Protein AF-A0A522UMT7-F1 (afdb_monomer)

Radius of gyration: 21.23 Å; Cα contacts (8 Å, |Δi|>4): 196; chains: 1; bounding box: 74×23×46 Å

Mean predicted aligned error: 10.62 Å

Solvent-accessible surface area (backbone atoms only — not comparable to full-atom values): 7581 Å² total; per-residue (Å²): 144,82,70,81,74,65,66,72,68,72,71,76,76,82,74,78,71,81,77,70,82,75,75,78,49,74,66,56,51,52,48,48,53,43,66,64,30,47,88,73,39,30,46,74,78,42,79,40,76,51,62,76,40,78,46,84,73,60,85,88,50,95,77,68,67,61,39,33,37,34,33,28,53,33,39,29,35,28,23,73,43,73,40,78,64,77,54,68,39,52,56,71,41,72,52,75,41,55,72,21,39,38,28,38,28,54,72,37,81,94,72,74,36,65,39,82,73,44,79,43,62,54,79,69,109

Sequence (125 aa):
MKYARLIMLSCLTLFFIAGCRAVPSDEEIKEIISQYLTPKHYTVAVLELGEVREGNINTQVYMGKPSYTVSIKKITLVADKDTVTPIPLTKGQTVTYTNAKIRVREKDRAQNKWEIAVVSGLPIL

Nearest PDB structures (foldseek):
  5e3e-assembly2_D  TM=2.773E-01  e=1.384E+00  Yersinia kristensenii ATCC 33638
  8esd-assembly1_T  TM=2.563E-01  e=1.170E+00  Homo sapiens
  5w1l-assembly2_B  TM=3.768E-01  e=7.888E+00  Echinococcus granulosus
  7svm-assembly1_A  TM=2.639E-01  e=4.254E+00  Homo sapiens
  7wjq-assembly1_B  TM=1.307E-01  e=8.826E+00  Homo sapiens

pLDDT: mean 80.14, std 18.89, range [41.44, 97.06]

Secondary structure (DSSP, 8-state):
--STTTSSSSSSSS-------PPPPHHHHHHHHHHHHGGGTEEEEEEEEEEEEE----TT-TTPPPEEEEEEEEEEEEESS-B-SSS-B-TT-EEEEEEEEEEEEEEETTTTEEEEEEEES-TT-

Foldseek 3Di:
DPPPPPVVVVPPPPPPPPPPPDDDDPVLVVVQVQVVCVVVQKHWPDWDKDDKAWDPPPPVCPPFFTKIKIWTQKTKIARCAFDDPDDTDHHRDIDMWGGKIWMWGQPDPVVRDIHTPDIGRPRRD

Structure (mmCIF, N/CA/C/O backbone):
data_AF-A0A522UMT7-F1
#
_entry.id   AF-A0A522UMT7-F1
#
loop_
_atom_site.group_PDB
_atom_site.id
_atom_site.type_symbol
_atom_site.label_atom_id
_atom_site.label_alt_id
_atom_site.label_comp_id
_atom_site.label_asym_id
_atom_site.label_entity_id
_atom_site.label_seq_id
_atom_site.pdbx_PDB_ins_code
_atom_site.Cartn_x
_atom_site.Cartn_y
_atom_site.Cartn_z
_atom_site.occupancy
_atom_site.B_iso_or_equiv
_atom_site.auth_seq_id
_atom_site.auth_comp_id
_atom_site.auth_asym_id
_atom_site.auth_atom_id
_atom_site.pdbx_PDB_model_num
ATOM 1 N N . MET A 1 1 ? 59.860 -6.071 -22.466 1.00 47.03 1 MET A N 1
ATOM 2 C CA . MET A 1 1 ? 58.624 -5.385 -22.913 1.00 47.03 1 MET A CA 1
ATOM 3 C C . MET A 1 1 ? 57.418 -6.318 -22.750 1.00 47.03 1 MET A C 1
ATOM 5 O O . MET A 1 1 ? 57.037 -6.982 -23.701 1.00 47.03 1 MET A O 1
ATOM 9 N N . LYS A 1 2 ? 56.867 -6.465 -21.534 1.00 43.69 2 LYS A N 1
ATOM 10 C CA . LYS A 1 2 ? 55.803 -7.457 -21.236 1.00 43.69 2 LYS A CA 1
ATOM 11 C C . LYS A 1 2 ? 54.562 -6.881 -20.531 1.00 43.69 2 LYS A C 1
ATOM 13 O O . LYS A 1 2 ? 53.637 -7.628 -20.249 1.00 43.69 2 LYS A O 1
ATOM 18 N N . TYR A 1 3 ? 54.502 -5.567 -20.305 1.00 48.34 3 TYR A N 1
ATOM 19 C CA . TYR A 1 3 ? 53.422 -4.936 -19.528 1.00 48.34 3 TYR A CA 1
ATOM 20 C C . TYR A 1 3 ? 52.362 -4.221 -20.381 1.00 48.34 3 TYR A C 1
ATOM 22 O O . TYR A 1 3 ? 51.283 -3.918 -19.891 1.00 48.34 3 TYR A O 1
ATOM 30 N N . ALA A 1 4 ? 52.618 -4.005 -21.676 1.00 46.47 4 ALA A N 1
ATOM 31 C CA . ALA A 1 4 ? 51.717 -3.233 -22.540 1.00 46.47 4 ALA A CA 1
ATOM 32 C C . ALA A 1 4 ? 50.473 -4.007 -23.021 1.00 46.47 4 ALA A C 1
ATOM 34 O O . ALA A 1 4 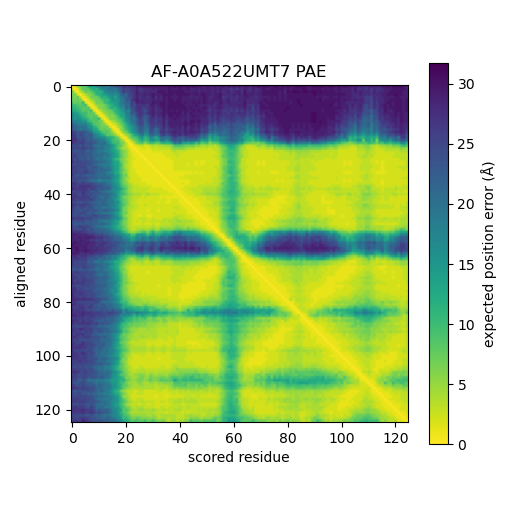? 49.533 -3.398 -23.517 1.00 46.47 4 ALA A O 1
ATOM 35 N N . ARG A 1 5 ? 50.439 -5.341 -22.885 1.00 44.25 5 ARG A N 1
ATOM 36 C CA . ARG A 1 5 ? 49.319 -6.171 -23.376 1.00 44.25 5 ARG A CA 1
ATOM 37 C C . ARG A 1 5 ? 48.272 -6.520 -22.314 1.00 44.25 5 ARG A C 1
ATOM 39 O O . ARG A 1 5 ? 47.205 -6.997 -22.671 1.00 44.25 5 ARG A O 1
ATOM 46 N N . LEU A 1 6 ? 48.555 -6.271 -21.035 1.00 45.56 6 LEU A N 1
ATOM 47 C CA . LEU A 1 6 ? 47.658 -6.626 -19.924 1.0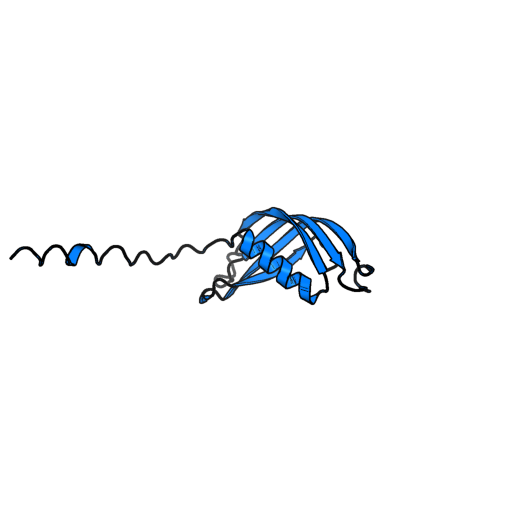0 45.56 6 LEU A CA 1
ATOM 48 C C . LEU A 1 6 ? 46.677 -5.507 -19.545 1.00 45.56 6 LEU A C 1
ATOM 50 O O . LEU A 1 6 ? 45.627 -5.788 -18.984 1.00 45.56 6 LEU A O 1
ATOM 54 N N . ILE A 1 7 ? 46.978 -4.257 -19.902 1.00 48.88 7 ILE A N 1
ATOM 55 C CA . ILE A 1 7 ? 46.134 -3.095 -19.568 1.00 48.88 7 ILE A CA 1
ATOM 56 C C . ILE A 1 7 ? 44.982 -2.923 -20.576 1.00 48.88 7 ILE A C 1
ATOM 58 O O . ILE A 1 7 ? 43.952 -2.338 -20.260 1.00 48.88 7 ILE A O 1
ATOM 62 N N . MET A 1 8 ? 45.106 -3.482 -21.783 1.00 43.91 8 MET A N 1
ATOM 63 C CA . MET A 1 8 ? 44.074 -3.351 -22.819 1.00 43.91 8 MET A CA 1
ATOM 64 C C . MET A 1 8 ? 42.876 -4.291 -22.605 1.00 43.91 8 MET A C 1
ATOM 66 O O . MET A 1 8 ? 41.822 -4.069 -23.193 1.00 43.91 8 MET A O 1
ATOM 70 N N . LEU A 1 9 ? 43.011 -5.317 -21.751 1.00 43.97 9 LEU A N 1
ATOM 71 C CA . LEU A 1 9 ? 41.949 -6.298 -21.492 1.00 43.97 9 LEU A CA 1
ATOM 72 C C . LEU A 1 9 ? 41.053 -5.947 -20.292 1.00 43.97 9 LEU A C 1
ATOM 74 O O . LEU A 1 9 ? 39.960 -6.491 -20.179 1.00 43.97 9 LEU A O 1
ATOM 78 N N . SER A 1 10 ? 41.477 -5.038 -19.410 1.00 47.75 10 SER A N 1
ATOM 79 C CA . SER A 1 10 ? 40.693 -4.620 -18.235 1.00 47.75 10 SER A CA 1
ATOM 80 C C . SER A 1 10 ? 39.706 -3.482 -18.521 1.00 47.75 10 SER A C 1
ATOM 82 O O . SER A 1 10 ? 38.927 -3.116 -17.646 1.00 47.75 10 SER A O 1
ATOM 84 N N . CYS A 1 11 ? 39.703 -2.928 -19.738 1.00 43.47 11 CYS A N 1
ATOM 85 C CA . CYS A 1 11 ? 38.866 -1.780 -20.101 1.00 43.47 11 CYS A CA 1
ATOM 86 C C . CYS A 1 11 ? 37.524 -2.167 -20.761 1.00 43.47 11 CYS A C 1
ATOM 88 O O . CYS A 1 11 ? 36.683 -1.305 -20.995 1.00 43.47 11 CYS A O 1
ATOM 90 N N . LEU A 1 12 ? 37.292 -3.454 -21.063 1.00 48.31 12 LEU A N 1
ATOM 91 C CA . LEU A 1 12 ? 36.128 -3.886 -21.855 1.00 48.31 12 LEU A CA 1
ATOM 92 C C . LEU A 1 12 ? 34.948 -4.443 -21.036 1.00 48.31 12 LEU A C 1
ATOM 94 O O . LEU A 1 12 ? 33.929 -4.805 -21.616 1.00 48.31 12 LEU A O 1
ATOM 98 N N . THR A 1 13 ? 35.044 -4.527 -19.706 1.00 48.97 13 THR A N 1
ATOM 99 C CA . THR A 1 13 ? 34.009 -5.179 -18.873 1.00 48.97 13 THR A CA 1
ATOM 100 C C . THR A 1 13 ? 33.226 -4.234 -17.960 1.00 48.97 13 THR A C 1
ATOM 102 O O . THR A 1 13 ? 32.361 -4.691 -17.222 1.00 48.97 13 THR A O 1
ATOM 105 N N . LEU A 1 14 ? 33.468 -2.920 -18.023 1.00 48.03 14 LEU A N 1
ATOM 106 C CA . LEU A 1 14 ? 32.790 -1.920 -17.177 1.00 48.03 14 LEU A CA 1
ATOM 107 C C . LEU A 1 14 ? 31.643 -1.164 -17.873 1.00 48.03 14 LEU A C 1
ATOM 109 O O . LEU A 1 14 ? 31.025 -0.301 -17.261 1.00 48.03 14 LEU A O 1
ATOM 113 N N . PHE A 1 15 ? 31.317 -1.510 -19.122 1.00 44.22 15 PHE A N 1
ATOM 114 C CA . PHE A 1 15 ? 30.264 -0.854 -19.911 1.00 44.22 15 PHE A CA 1
ATOM 115 C C . PHE A 1 15 ? 29.034 -1.736 -20.187 1.00 44.22 15 PHE A C 1
ATOM 117 O O . PHE A 1 15 ? 28.280 -1.475 -21.121 1.00 44.22 15 PHE A O 1
ATOM 124 N N . PHE A 1 16 ? 28.756 -2.737 -19.344 1.00 42.88 16 PHE A N 1
ATOM 125 C CA . PHE A 1 16 ? 27.392 -3.269 -19.242 1.00 42.88 16 PHE A CA 1
ATOM 126 C C . PHE A 1 16 ? 26.554 -2.297 -18.411 1.00 42.88 16 PHE A C 1
ATOM 128 O O . PHE A 1 16 ? 26.234 -2.527 -17.248 1.00 42.88 16 PHE A O 1
ATOM 135 N N . ILE A 1 17 ? 26.242 -1.157 -19.029 1.00 48.28 17 ILE A N 1
ATOM 136 C CA . ILE A 1 17 ? 25.236 -0.226 -18.539 1.00 48.28 17 ILE A CA 1
ATOM 137 C C . ILE A 1 17 ? 23.940 -1.025 -18.488 1.00 48.28 17 ILE A C 1
ATOM 139 O O . ILE A 1 17 ? 23.382 -1.413 -19.516 1.00 48.28 17 ILE A O 1
ATOM 143 N N . ALA A 1 18 ? 23.527 -1.312 -17.260 1.00 43.53 18 ALA A N 1
ATOM 144 C CA . ALA A 1 18 ? 22.258 -1.890 -16.885 1.00 43.53 18 ALA A CA 1
ATOM 145 C C . ALA A 1 18 ? 21.115 -1.093 -17.535 1.00 43.53 18 ALA A C 1
ATOM 147 O O . ALA A 1 18 ? 20.625 -0.103 -17.004 1.00 43.53 18 ALA A O 1
ATOM 148 N N . GLY A 1 19 ? 20.718 -1.515 -18.733 1.00 44.97 19 GLY A N 1
ATOM 149 C CA . GLY A 1 19 ? 19.529 -1.045 -19.435 1.00 44.97 19 GLY A CA 1
ATOM 150 C C . GLY A 1 19 ? 18.292 -1.886 -19.124 1.00 44.97 19 GLY A C 1
ATOM 151 O O . GLY A 1 19 ? 17.256 -1.691 -19.758 1.00 44.97 19 GLY A O 1
ATOM 152 N N . CYS A 1 20 ? 18.377 -2.825 -18.176 1.00 54.59 20 CYS A N 1
ATOM 153 C CA .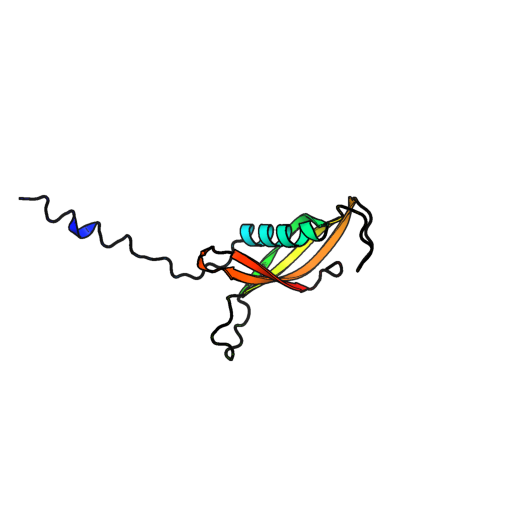 CYS A 1 20 ? 17.198 -3.509 -17.662 1.00 54.59 20 CYS A CA 1
ATOM 154 C C . CYS A 1 20 ? 16.369 -2.495 -16.876 1.00 54.59 20 CYS A C 1
ATOM 156 O O . CYS A 1 20 ? 16.793 -2.016 -15.827 1.00 54.59 20 CYS A O 1
ATOM 158 N N . ARG A 1 21 ? 15.185 -2.157 -17.400 1.00 59.09 21 ARG A N 1
ATOM 159 C CA . ARG A 1 21 ? 14.132 -1.496 -16.624 1.00 59.09 21 ARG A CA 1
ATOM 160 C C . ARG A 1 21 ? 13.862 -2.367 -15.399 1.00 59.09 21 ARG A C 1
ATOM 162 O O . ARG A 1 21 ? 13.311 -3.454 -15.542 1.00 59.09 21 ARG A O 1
ATOM 169 N N . ALA A 1 22 ? 14.308 -1.921 -14.230 1.00 69.62 22 ALA A N 1
ATOM 170 C CA . ALA A 1 22 ? 14.103 -2.667 -13.003 1.00 69.62 22 ALA A CA 1
ATOM 171 C C . ALA A 1 22 ? 12.629 -2.555 -12.605 1.00 69.62 22 ALA A C 1
ATOM 173 O O . ALA A 1 22 ? 12.070 -1.461 -12.517 1.00 69.62 22 ALA A O 1
ATOM 174 N N . VAL A 1 23 ? 11.988 -3.706 -12.426 1.00 82.06 23 VAL A N 1
ATOM 175 C CA . VAL A 1 23 ? 10.729 -3.802 -11.685 1.00 82.06 23 VAL A CA 1
ATOM 176 C C . VAL A 1 23 ? 11.010 -3.275 -10.271 1.00 82.06 23 VAL A C 1
ATOM 178 O O . VAL A 1 23 ? 12.060 -3.631 -9.730 1.00 82.06 23 VAL A O 1
ATOM 181 N N . PRO A 1 24 ? 10.141 -2.433 -9.679 1.00 86.31 24 PRO A N 1
ATOM 182 C CA . PRO A 1 24 ? 10.354 -1.967 -8.314 1.00 86.31 24 PRO A CA 1
ATOM 183 C C . PRO A 1 24 ? 10.407 -3.157 -7.355 1.00 86.31 24 PRO A C 1
ATOM 185 O O . PRO A 1 24 ? 9.624 -4.101 -7.502 1.00 86.31 24 PRO A O 1
ATOM 188 N N . SER A 1 25 ? 11.320 -3.115 -6.386 1.00 90.00 25 SER A N 1
ATOM 189 C CA . SER A 1 25 ? 11.421 -4.168 -5.376 1.00 90.00 25 SER A CA 1
ATOM 190 C C . SER A 1 25 ? 10.230 -4.136 -4.413 1.00 90.00 25 SER A C 1
ATOM 192 O O . SER A 1 25 ? 9.523 -3.131 -4.287 1.00 90.00 25 SER A O 1
ATOM 194 N N . ASP A 1 26 ? 10.015 -5.234 -3.690 1.00 91.56 26 ASP A N 1
ATOM 195 C CA . ASP A 1 26 ? 8.980 -5.307 -2.657 1.00 91.56 26 ASP A CA 1
ATOM 196 C C . ASP A 1 26 ? 9.184 -4.237 -1.570 1.00 91.56 26 ASP A C 1
ATOM 198 O O . ASP A 1 26 ? 8.214 -3.665 -1.072 1.00 91.56 26 ASP A O 1
ATOM 202 N N . GLU A 1 27 ? 10.433 -3.941 -1.205 1.00 91.81 27 GLU A N 1
ATOM 203 C CA . GLU A 1 27 ? 10.784 -2.886 -0.250 1.00 91.81 27 GLU A CA 1
ATOM 204 C C . GLU A 1 27 ? 10.413 -1.502 -0.782 1.00 91.81 27 GLU A C 1
ATOM 206 O O . GLU A 1 27 ? 9.745 -0.748 -0.074 1.00 91.81 27 GLU A O 1
ATOM 211 N N . GLU A 1 28 ? 10.771 -1.196 -2.034 1.00 91.44 28 GLU A N 1
ATOM 212 C CA . GLU A 1 28 ? 10.410 0.070 -2.680 1.00 91.44 28 GLU A CA 1
ATOM 213 C C . GLU A 1 28 ? 8.887 0.232 -2.714 1.00 91.44 28 GLU A C 1
ATOM 215 O O . GLU A 1 28 ? 8.357 1.272 -2.328 1.00 91.44 28 GLU A O 1
ATOM 220 N N . ILE A 1 29 ? 8.156 -0.821 -3.093 1.00 93.31 29 ILE A N 1
ATOM 221 C CA . ILE A 1 29 ? 6.688 -0.832 -3.103 1.00 93.31 29 ILE A CA 1
ATOM 222 C C . ILE A 1 29 ? 6.120 -0.530 -1.711 1.00 93.31 29 ILE A C 1
ATOM 224 O O . ILE A 1 29 ? 5.220 0.306 -1.584 1.00 93.31 29 ILE A O 1
ATOM 228 N N . LYS A 1 30 ? 6.627 -1.181 -0.657 1.00 94.50 30 LYS A N 1
ATOM 229 C CA . LYS A 1 30 ? 6.174 -0.939 0.724 1.00 94.50 30 LYS A CA 1
ATOM 230 C C . LYS A 1 30 ? 6.459 0.492 1.169 1.00 94.50 30 LYS A C 1
ATOM 232 O O . LYS A 1 30 ? 5.607 1.107 1.817 1.00 94.50 30 LYS A O 1
ATOM 237 N N . GLU A 1 31 ? 7.621 1.027 0.808 1.00 94.00 31 GLU A N 1
ATOM 238 C CA . GLU A 1 31 ? 7.999 2.403 1.113 1.00 94.00 31 GLU A CA 1
ATOM 239 C C . GLU A 1 31 ? 7.058 3.397 0.424 1.00 94.00 31 GLU A C 1
ATOM 241 O O . GLU A 1 31 ? 6.486 4.256 1.090 1.00 94.00 31 GLU A O 1
ATOM 246 N N . ILE A 1 32 ? 6.810 3.229 -0.876 1.00 94.31 32 ILE A N 1
ATOM 247 C CA . ILE A 1 32 ? 5.894 4.073 -1.657 1.00 94.31 32 ILE A CA 1
ATOM 248 C C . ILE A 1 32 ? 4.478 4.048 -1.062 1.00 94.31 32 ILE A C 1
ATOM 250 O O . ILE A 1 32 ? 3.837 5.093 -0.942 1.00 94.31 32 ILE A O 1
ATOM 254 N N . ILE A 1 33 ? 3.986 2.866 -0.666 1.00 95.00 33 ILE A N 1
ATOM 255 C CA . ILE A 1 33 ? 2.676 2.706 -0.011 1.00 95.00 33 ILE A CA 1
ATOM 256 C C . ILE A 1 33 ? 2.633 3.463 1.312 1.00 95.00 33 ILE A C 1
ATOM 258 O O . ILE A 1 33 ? 1.687 4.209 1.561 1.00 95.00 33 ILE A O 1
ATOM 262 N N . SER A 1 34 ? 3.669 3.321 2.130 1.00 94.50 34 SER A N 1
ATOM 263 C CA . SER A 1 34 ? 3.760 4.008 3.418 1.00 94.50 34 SER A CA 1
ATOM 264 C C . SER A 1 34 ? 3.803 5.526 3.226 1.00 94.50 34 SER A C 1
ATOM 266 O O . SER A 1 34 ? 2.987 6.242 3.798 1.00 94.50 34 SER A O 1
ATOM 268 N N . GLN A 1 35 ? 4.667 6.020 2.335 1.00 94.44 35 GLN A N 1
ATOM 269 C CA . GLN A 1 35 ? 4.789 7.444 2.007 1.00 94.44 35 GLN A CA 1
ATOM 270 C C . GLN A 1 35 ? 3.492 8.045 1.452 1.00 94.44 35 GLN A C 1
ATOM 272 O O . GLN A 1 35 ? 3.202 9.214 1.700 1.00 94.44 35 GLN A O 1
ATOM 277 N N . TYR A 1 36 ? 2.697 7.265 0.717 1.00 94.50 36 TYR A N 1
ATOM 278 C CA . TYR A 1 36 ? 1.398 7.705 0.211 1.00 94.50 36 TYR A CA 1
ATOM 279 C C . TYR A 1 36 ? 0.331 7.821 1.313 1.00 94.50 36 TYR A C 1
ATOM 281 O O . TYR A 1 36 ? -0.556 8.674 1.229 1.00 94.50 36 TYR A O 1
ATOM 289 N N . LEU A 1 37 ? 0.404 6.973 2.341 1.00 93.00 37 LEU A N 1
ATOM 290 C CA . LEU A 1 37 ? -0.598 6.866 3.405 1.00 93.00 37 LEU A CA 1
ATOM 291 C C . LEU A 1 37 ? -0.325 7.781 4.604 1.00 93.00 37 LEU A C 1
ATOM 293 O O . LEU A 1 37 ? -1.274 8.337 5.158 1.00 93.00 37 LEU A O 1
ATOM 297 N N . THR A 1 38 ? 0.941 8.028 4.947 1.00 91.88 38 THR A N 1
ATOM 298 C CA . THR A 1 38 ? 1.336 8.943 6.032 1.00 91.88 38 THR A CA 1
ATOM 299 C C . THR A 1 38 ? 0.674 10.329 5.946 1.00 91.88 38 THR A C 1
ATOM 301 O O . THR A 1 38 ? 0.052 10.753 6.922 1.00 91.88 38 THR A O 1
ATOM 304 N N . PRO A 1 39 ? 0.713 11.064 4.811 1.00 90.38 39 PRO A N 1
ATOM 305 C CA . PRO A 1 39 ? 0.053 12.369 4.717 1.00 90.38 39 PRO A CA 1
ATOM 306 C C . PRO A 1 39 ? -1.480 12.273 4.757 1.00 90.38 39 PRO A C 1
ATOM 308 O O . PRO A 1 39 ? -2.147 13.282 4.971 1.00 90.38 39 PRO A O 1
ATOM 311 N N . LYS A 1 40 ? -2.047 11.073 4.573 1.00 89.94 40 LYS A N 1
ATOM 312 C CA . LYS A 1 40 ? -3.479 10.785 4.724 1.00 89.94 40 LYS A CA 1
ATOM 313 C C . LYS A 1 40 ? -3.853 10.363 6.151 1.00 89.94 40 LYS A C 1
ATOM 315 O O . LYS A 1 40 ? -5.017 10.062 6.390 1.00 89.94 40 LYS A O 1
ATOM 320 N N . HIS A 1 41 ? -2.906 10.421 7.091 1.00 92.62 41 HIS A N 1
ATOM 321 C CA . HIS A 1 41 ? -3.073 10.085 8.509 1.00 92.62 41 HIS A CA 1
ATOM 322 C C . HIS A 1 41 ? -3.334 8.604 8.788 1.00 92.62 41 HIS A C 1
ATOM 324 O O . HIS A 1 41 ? -4.083 8.263 9.709 1.00 92.62 41 HIS A O 1
ATOM 330 N N . TYR A 1 42 ? -2.714 7.742 7.983 1.00 93.38 42 TYR A N 1
ATOM 331 C CA . TYR A 1 42 ? -2.735 6.304 8.186 1.00 93.38 42 TYR A CA 1
ATOM 332 C C . TYR A 1 42 ? -1.316 5.753 8.298 1.00 93.38 42 TYR A C 1
ATOM 334 O O . TYR A 1 42 ? -0.517 5.888 7.369 1.00 93.38 42 TYR A O 1
ATOM 342 N N . THR A 1 43 ? -1.050 5.034 9.386 1.00 95.19 43 THR A N 1
ATOM 343 C CA . THR A 1 43 ? 0.164 4.231 9.549 1.00 95.19 43 THR A CA 1
ATOM 344 C C . THR A 1 43 ? -0.094 2.793 9.102 1.00 95.19 43 THR A C 1
ATOM 346 O O . THR A 1 43 ? -1.103 2.183 9.460 1.00 95.19 43 THR A O 1
ATOM 349 N N . VAL A 1 44 ? 0.833 2.222 8.332 1.00 95.81 44 VAL A N 1
ATOM 350 C CA . VAL A 1 44 ? 0.771 0.824 7.884 1.00 95.81 44 VAL A CA 1
ATOM 351 C C . VAL A 1 44 ? 1.311 -0.093 8.983 1.00 95.81 44 VAL A C 1
ATOM 353 O O . VAL A 1 44 ? 2.508 -0.101 9.248 1.00 95.81 44 VAL A O 1
ATOM 356 N N . ALA A 1 45 ? 0.440 -0.882 9.614 1.00 95.19 45 ALA A N 1
ATOM 357 C CA . ALA A 1 45 ? 0.833 -1.853 10.640 1.00 95.19 45 ALA A CA 1
ATOM 358 C C . ALA A 1 45 ? 1.202 -3.221 10.049 1.00 95.19 45 ALA A C 1
ATOM 360 O O . ALA A 1 45 ? 2.131 -3.876 10.513 1.00 95.19 45 ALA A O 1
ATOM 361 N N . VAL A 1 46 ? 0.472 -3.662 9.021 1.00 96.31 46 VAL A N 1
ATOM 362 C CA . VAL A 1 46 ? 0.734 -4.922 8.308 1.00 96.31 46 VAL A CA 1
ATOM 363 C C . VAL A 1 46 ? 0.592 -4.664 6.819 1.00 96.31 46 VAL A C 1
ATOM 365 O O . VAL A 1 46 ? -0.375 -4.033 6.399 1.00 96.31 46 VAL A O 1
ATOM 368 N N . LEU A 1 47 ? 1.528 -5.171 6.019 1.00 96.38 47 LEU A N 1
ATOM 369 C CA . LEU A 1 47 ? 1.473 -5.096 4.564 1.00 96.38 47 LEU A CA 1
ATOM 370 C C . LEU A 1 47 ? 2.039 -6.369 3.943 1.00 96.38 47 LEU A C 1
ATOM 372 O O . LEU A 1 47 ? 3.244 -6.620 3.972 1.00 96.38 47 LEU A O 1
ATOM 376 N N . GLU A 1 48 ? 1.147 -7.153 3.356 1.00 96.12 48 GLU A N 1
ATOM 377 C CA . GLU A 1 48 ? 1.466 -8.368 2.623 1.00 96.12 48 GLU A CA 1
ATOM 378 C C . GLU A 1 48 ? 1.219 -8.127 1.136 1.00 96.12 48 GLU A C 1
ATOM 380 O O . GLU A 1 48 ? 0.075 -8.025 0.670 1.00 96.12 48 GLU A O 1
ATOM 385 N N . LEU A 1 49 ? 2.316 -8.037 0.389 1.00 95.12 49 LEU A N 1
ATOM 386 C CA . LEU A 1 49 ? 2.269 -7.936 -1.058 1.00 95.12 49 LEU A CA 1
ATOM 387 C C . LEU A 1 49 ? 1.899 -9.293 -1.670 1.00 95.12 49 LEU A C 1
ATOM 389 O O . LEU A 1 49 ? 2.178 -10.373 -1.141 1.00 95.12 49 LEU A O 1
ATOM 393 N N . GLY A 1 50 ? 1.198 -9.222 -2.787 1.00 93.81 50 GLY A N 1
ATOM 394 C CA . GLY A 1 50 ? 0.920 -10.335 -3.671 1.00 93.81 50 GLY A CA 1
ATOM 395 C C . GLY A 1 50 ? 1.724 -10.204 -4.952 1.00 93.81 50 GLY A C 1
ATOM 396 O O . GLY A 1 50 ? 2.848 -9.724 -4.962 1.00 93.81 50 GLY A O 1
ATOM 397 N N . GLU A 1 51 ? 1.130 -10.656 -6.047 1.00 93.12 51 GLU A N 1
ATOM 398 C CA . GLU A 1 51 ? 1.785 -10.632 -7.346 1.00 93.12 51 GLU A CA 1
ATOM 399 C C . GLU A 1 51 ? 1.957 -9.200 -7.876 1.00 93.12 51 GLU A C 1
ATOM 401 O O . GLU A 1 51 ? 1.019 -8.391 -7.833 1.00 93.12 51 GLU A O 1
ATOM 406 N N . VAL A 1 52 ? 3.141 -8.928 -8.425 1.00 90.69 52 VAL A N 1
ATOM 407 C CA . VAL A 1 52 ? 3.469 -7.713 -9.174 1.00 90.69 52 VAL A CA 1
ATOM 408 C C . VAL A 1 52 ? 3.387 -8.036 -10.661 1.00 90.69 52 VAL A C 1
ATOM 410 O O . VAL A 1 52 ? 4.111 -8.894 -11.159 1.00 90.69 52 VAL A O 1
ATOM 413 N N . ARG A 1 53 ? 2.493 -7.356 -11.379 1.00 89.44 53 ARG A N 1
ATOM 414 C CA . ARG A 1 53 ? 2.317 -7.518 -12.829 1.00 89.44 53 ARG A CA 1
ATOM 415 C C . ARG A 1 53 ? 2.646 -6.226 -13.546 1.00 89.44 53 ARG A C 1
ATOM 417 O O . ARG A 1 53 ? 2.226 -5.157 -13.106 1.0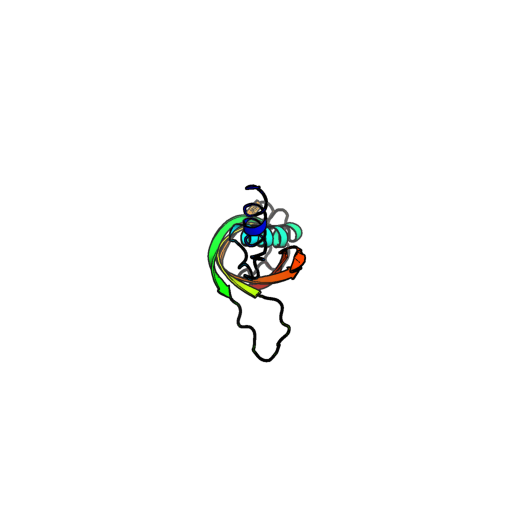0 89.44 53 ARG A O 1
ATOM 424 N N . GLU A 1 54 ? 3.332 -6.311 -14.676 1.00 85.31 54 GLU A N 1
ATOM 425 C CA . GLU A 1 54 ? 3.492 -5.156 -15.554 1.00 85.31 54 GLU A CA 1
ATOM 426 C C . GLU A 1 54 ? 2.111 -4.693 -16.047 1.00 85.31 54 GLU A C 1
ATOM 428 O O . GLU A 1 54 ? 1.252 -5.490 -16.433 1.00 85.31 54 GLU A O 1
ATOM 433 N N . GLY A 1 55 ? 1.844 -3.394 -15.937 1.00 72.31 55 GLY A N 1
ATOM 434 C CA . GLY A 1 55 ? 0.613 -2.806 -16.440 1.00 72.31 55 GLY A CA 1
ATOM 435 C C . GLY A 1 55 ? 0.626 -2.821 -17.963 1.00 72.31 55 GLY A C 1
ATOM 436 O O . GLY A 1 55 ? 1.633 -2.460 -18.564 1.00 72.31 55 GLY A O 1
ATOM 437 N N . ASN A 1 56 ? -0.497 -3.190 -18.588 1.00 58.66 56 ASN A N 1
ATOM 438 C CA . ASN A 1 56 ? -0.628 -3.137 -20.043 1.00 58.66 56 ASN A CA 1
ATOM 439 C C . ASN A 1 56 ? -0.308 -1.719 -20.536 1.00 58.66 56 ASN A C 1
ATOM 441 O O . ASN A 1 56 ? -1.071 -0.775 -20.303 1.00 58.66 56 ASN A O 1
ATOM 445 N N . ILE A 1 57 ? 0.827 -1.578 -21.218 1.00 54.41 57 ILE A N 1
ATOM 446 C CA . ILE A 1 57 ? 1.148 -0.402 -22.013 1.00 54.41 57 ILE A CA 1
ATOM 447 C C . ILE A 1 57 ? 0.171 -0.474 -23.179 1.00 54.41 57 ILE A C 1
ATOM 449 O O . ILE A 1 57 ? 0.383 -1.239 -24.116 1.00 54.41 57 ILE A O 1
ATOM 453 N N . ASN A 1 58 ? -0.954 0.242 -23.091 1.00 49.16 58 ASN A N 1
ATOM 454 C CA . ASN A 1 58 ? -1.858 0.355 -24.228 1.00 49.16 58 ASN A CA 1
ATOM 455 C C . ASN A 1 58 ? -1.012 0.838 -25.412 1.00 49.16 58 ASN A C 1
ATOM 457 O O . ASN A 1 58 ? -0.453 1.935 -25.383 1.00 49.16 58 ASN A O 1
ATOM 461 N N . THR A 1 59 ? -0.888 -0.013 -26.426 1.00 41.44 59 THR A N 1
ATOM 462 C CA . THR A 1 59 ? 0.037 0.098 -27.565 1.00 41.44 59 THR A CA 1
ATOM 463 C C . THR A 1 59 ? -0.200 1.337 -28.436 1.00 41.44 59 THR A C 1
ATOM 465 O O . THR A 1 59 ? 0.590 1.622 -29.330 1.00 41.44 59 THR A O 1
ATOM 468 N N . GLN A 1 60 ? -1.240 2.123 -28.143 1.00 44.06 60 GLN A N 1
ATOM 469 C CA . GLN A 1 60 ? -1.514 3.425 -28.752 1.00 44.06 60 GLN A CA 1
ATOM 470 C C . GLN A 1 60 ? -0.801 4.610 -28.073 1.00 44.06 60 GLN A C 1
ATOM 472 O O . GLN A 1 60 ? -0.843 5.716 -28.603 1.00 44.06 60 GLN A O 1
ATOM 477 N N . VAL A 1 61 ? -0.115 4.414 -26.940 1.00 44.91 61 VAL A N 1
ATOM 478 C CA . VAL A 1 61 ? 0.669 5.472 -26.278 1.00 44.91 61 VAL A CA 1
ATOM 479 C C . VAL A 1 61 ? 2.126 5.033 -26.188 1.00 44.91 61 VAL A C 1
ATOM 481 O O . VAL A 1 61 ? 2.602 4.577 -25.151 1.00 44.91 61 VAL A O 1
ATOM 484 N N . TYR A 1 62 ? 2.863 5.218 -27.282 1.00 45.81 62 TYR A N 1
ATOM 485 C CA . TYR A 1 62 ? 4.299 4.922 -27.410 1.00 45.81 62 TYR A CA 1
ATOM 486 C C . TYR A 1 62 ? 5.217 5.761 -26.477 1.00 45.81 62 TYR A C 1
ATOM 488 O O . TYR A 1 62 ? 6.432 5.773 -26.644 1.00 45.81 62 TYR A O 1
ATOM 496 N N . MET A 1 63 ? 4.657 6.466 -25.482 1.00 56.94 63 MET A N 1
ATOM 497 C CA . MET A 1 63 ? 5.365 7.356 -24.545 1.00 56.94 63 MET A CA 1
ATOM 498 C C . MET A 1 63 ? 4.879 7.241 -23.084 1.00 56.94 63 MET A C 1
ATOM 500 O O . MET A 1 63 ? 5.143 8.124 -22.268 1.00 56.94 63 MET A O 1
ATOM 504 N N . GLY A 1 64 ? 4.144 6.183 -22.725 1.00 66.44 64 GLY A N 1
ATOM 505 C CA . GLY A 1 64 ? 3.716 5.971 -21.339 1.00 66.44 64 GLY A CA 1
ATOM 506 C C . GLY A 1 64 ? 4.894 5.653 -20.409 1.00 66.44 64 GLY A C 1
ATOM 507 O O . GLY A 1 64 ? 5.760 4.848 -20.754 1.00 66.44 64 GLY A O 1
ATOM 508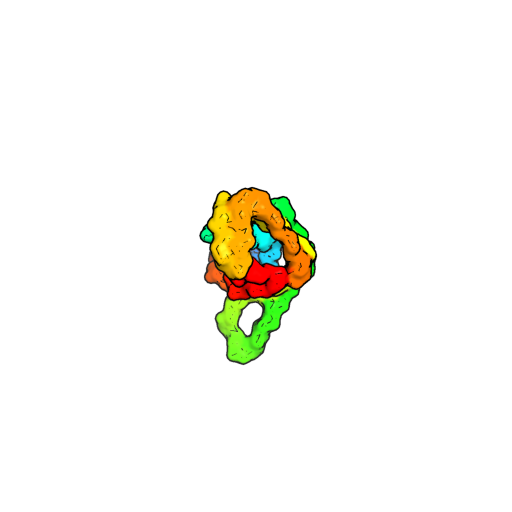 N N . LYS A 1 65 ? 4.923 6.257 -19.212 1.00 77.69 65 LYS A N 1
ATOM 509 C CA . LYS A 1 65 ? 5.866 5.857 -18.155 1.00 77.69 65 LYS A CA 1
ATOM 510 C C . LYS A 1 65 ? 5.571 4.411 -17.715 1.00 77.69 65 LYS A C 1
ATOM 512 O O . LYS A 1 65 ? 4.385 4.079 -17.594 1.00 77.69 65 LYS A O 1
ATOM 517 N N . PRO A 1 66 ? 6.593 3.570 -17.455 1.00 83.62 66 PRO A N 1
ATOM 518 C CA . PRO A 1 66 ? 6.408 2.221 -16.926 1.00 83.62 66 PRO A CA 1
ATOM 519 C C . PRO A 1 66 ? 5.462 2.206 -15.727 1.00 83.62 66 PRO A C 1
ATOM 521 O O . PRO A 1 66 ? 5.488 3.105 -14.881 1.00 83.62 66 PRO A O 1
ATOM 524 N N . SER A 1 67 ? 4.609 1.189 -15.655 1.00 87.62 67 SER A N 1
ATOM 525 C CA . SER A 1 67 ? 3.697 1.022 -14.530 1.00 87.62 67 SER A CA 1
ATOM 526 C C . SER A 1 67 ? 3.523 -0.442 -14.189 1.00 87.62 67 SER A C 1
ATOM 528 O O . SER A 1 67 ? 3.468 -1.278 -15.086 1.00 87.62 67 SER A O 1
ATOM 530 N N . TYR A 1 68 ? 3.379 -0.729 -12.904 1.00 90.25 68 TYR A N 1
ATOM 531 C CA . TYR A 1 68 ? 3.153 -2.067 -12.384 1.00 90.25 68 TYR A CA 1
ATOM 532 C C . TYR A 1 68 ? 1.897 -2.062 -11.527 1.00 90.25 68 TYR A C 1
ATOM 534 O O . TYR A 1 68 ? 1.630 -1.122 -10.780 1.00 90.25 68 TYR A O 1
ATOM 542 N N . THR A 1 69 ? 1.092 -3.105 -11.661 1.00 92.25 69 THR A N 1
ATOM 543 C CA . THR A 1 69 ? -0.040 -3.370 -10.781 1.00 92.25 69 THR A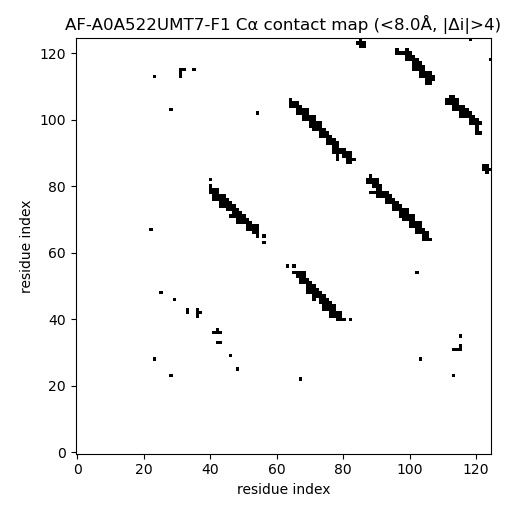 CA 1
ATOM 544 C C . THR A 1 69 ? 0.409 -4.366 -9.726 1.00 92.25 69 THR A C 1
ATOM 546 O O . THR A 1 69 ? 0.726 -5.510 -10.036 1.00 92.25 69 THR A O 1
ATOM 549 N N . VAL A 1 70 ? 0.417 -3.915 -8.480 1.00 94.00 70 VAL A N 1
ATOM 550 C CA . VAL A 1 70 ? 0.746 -4.700 -7.298 1.00 94.00 70 VAL A CA 1
ATOM 551 C C . VAL A 1 70 ? -0.556 -5.160 -6.661 1.00 94.00 70 VAL A C 1
ATOM 553 O O . VAL A 1 70 ? -1.413 -4.346 -6.304 1.00 94.00 70 VAL A O 1
ATOM 556 N N . SER A 1 71 ? -0.713 -6.470 -6.515 1.00 94.56 71 SER A N 1
ATOM 557 C CA . SER A 1 71 ? -1.789 -7.032 -5.703 1.00 94.56 71 SER A CA 1
ATOM 558 C C . SER A 1 71 ? -1.404 -6.935 -4.231 1.00 94.56 71 SER A C 1
ATOM 560 O O . SER A 1 71 ? -0.274 -7.233 -3.869 1.00 94.56 71 SER A O 1
ATOM 562 N N . ILE A 1 72 ? -2.336 -6.552 -3.372 1.00 96.00 72 ILE A N 1
ATOM 563 C CA . ILE A 1 72 ? -2.156 -6.491 -1.924 1.00 96.00 72 ILE A CA 1
ATOM 564 C C . ILE A 1 72 ? -3.021 -7.591 -1.326 1.00 96.00 72 ILE A C 1
ATOM 566 O O . ILE A 1 72 ? -4.253 -7.526 -1.374 1.00 96.00 72 ILE A O 1
ATOM 570 N N . LYS A 1 73 ? -2.375 -8.622 -0.779 1.00 95.88 73 LYS A N 1
ATOM 571 C CA . LYS A 1 73 ? -3.082 -9.730 -0.126 1.00 95.88 73 LYS A CA 1
ATOM 572 C C . LYS A 1 73 ? -3.778 -9.229 1.130 1.00 95.88 73 LYS A C 1
ATOM 574 O O . LYS A 1 73 ? -4.959 -9.507 1.332 1.00 95.88 73 LYS A O 1
ATOM 579 N N . LYS A 1 74 ? -3.051 -8.446 1.926 1.00 97.00 74 LYS A N 1
ATOM 580 C CA . LYS A 1 74 ? -3.525 -7.881 3.183 1.00 97.00 74 LYS A CA 1
ATOM 581 C C . LYS A 1 74 ? -2.817 -6.568 3.479 1.00 97.00 74 LYS A C 1
ATOM 583 O O . LYS A 1 74 ? -1.602 -6.469 3.332 1.00 97.00 74 LYS A O 1
ATOM 588 N N . ILE A 1 75 ? -3.572 -5.579 3.932 1.00 97.06 75 ILE A N 1
ATOM 589 C CA . ILE A 1 75 ? -3.027 -4.349 4.499 1.00 97.06 75 ILE A CA 1
ATOM 590 C C . ILE A 1 75 ? -3.839 -3.956 5.726 1.00 97.06 75 ILE A C 1
ATOM 592 O O . ILE A 1 75 ? -5.066 -3.897 5.667 1.00 97.06 75 ILE A O 1
ATOM 596 N N . THR A 1 76 ? -3.152 -3.711 6.835 1.00 96.50 76 THR A N 1
ATOM 597 C CA . THR A 1 76 ? -3.742 -3.219 8.079 1.00 96.50 76 THR A CA 1
ATOM 598 C C . THR A 1 76 ? -3.235 -1.814 8.334 1.00 96.50 76 THR A C 1
ATOM 600 O O . THR A 1 76 ? -2.026 -1.581 8.367 1.00 96.50 76 THR A O 1
ATOM 603 N N . LEU A 1 77 ? -4.170 -0.891 8.517 1.00 95.44 77 LEU A N 1
ATOM 604 C CA . LEU A 1 77 ? -3.925 0.529 8.701 1.00 95.44 77 LEU A CA 1
ATOM 605 C C . LEU A 1 77 ? -4.396 0.958 10.082 1.00 95.44 77 LEU A C 1
ATOM 607 O O . LEU A 1 77 ? -5.417 0.468 10.562 1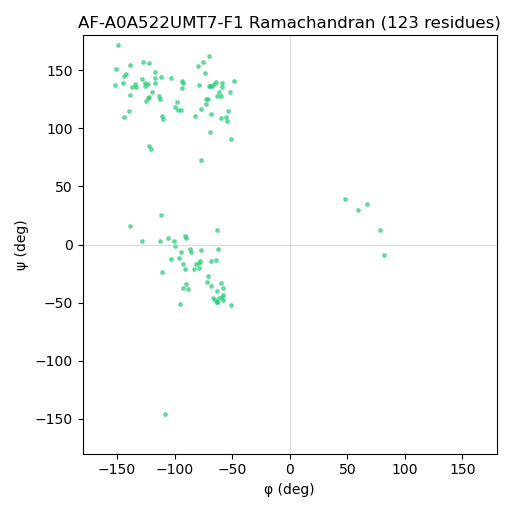.00 95.44 77 LEU A O 1
ATOM 611 N N . VAL A 1 78 ? -3.658 1.876 10.692 1.00 95.44 78 VAL A N 1
ATOM 612 C CA . VAL A 1 78 ? -3.994 2.521 11.961 1.00 95.44 78 VAL A CA 1
ATOM 613 C C . VAL A 1 78 ? -4.256 3.990 11.676 1.00 95.44 78 VAL A C 1
ATOM 615 O O . VAL A 1 78 ? -3.434 4.640 11.036 1.00 95.44 78 VAL A O 1
ATOM 618 N N . ALA A 1 79 ? -5.394 4.511 12.125 1.00 94.50 79 ALA A N 1
ATOM 619 C CA . ALA A 1 79 ? -5.682 5.935 12.011 1.00 94.50 79 ALA A CA 1
ATOM 620 C C . ALA A 1 79 ? -4.830 6.729 13.016 1.00 94.50 79 ALA A C 1
ATOM 622 O O . ALA A 1 79 ? -4.923 6.522 14.227 1.00 94.50 79 ALA A O 1
ATOM 623 N N . ASP A 1 80 ? -4.012 7.663 12.533 1.00 93.06 80 ASP A N 1
ATOM 624 C CA . ASP A 1 80 ? -3.117 8.460 13.390 1.00 93.06 80 ASP A CA 1
ATOM 625 C C . ASP A 1 80 ? -3.855 9.599 14.113 1.00 93.06 80 ASP A C 1
ATOM 627 O O . ASP A 1 80 ? -3.394 10.136 15.127 1.00 93.06 80 ASP A O 1
ATOM 631 N N . LYS A 1 81 ? -5.024 9.967 13.587 1.00 92.62 81 LYS A N 1
ATOM 632 C CA . LYS A 1 81 ? -5.954 10.954 14.133 1.00 92.62 81 LYS A CA 1
ATOM 633 C C . LYS A 1 81 ? -7.384 10.573 13.755 1.00 92.62 81 LYS A C 1
ATOM 635 O O . LYS A 1 81 ? -7.583 9.708 12.905 1.00 92.62 81 LYS A O 1
ATOM 640 N N . ASP A 1 82 ? -8.358 11.271 14.323 1.00 90.25 82 ASP A N 1
ATOM 641 C CA . ASP A 1 82 ? -9.749 11.110 13.909 1.00 90.25 82 ASP A CA 1
ATOM 642 C C . ASP A 1 82 ?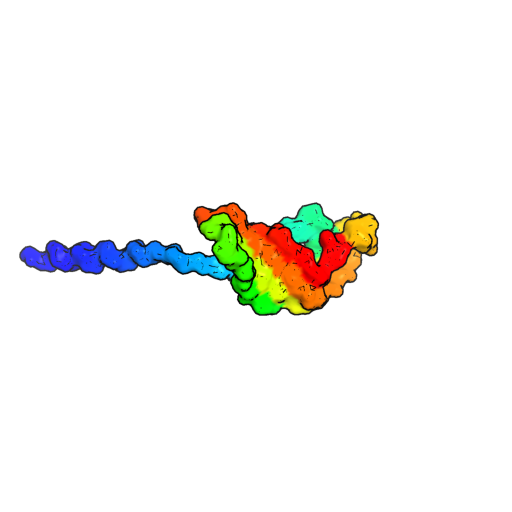 -9.924 11.538 12.442 1.00 90.25 82 ASP A C 1
ATOM 644 O O . ASP A 1 82 ? -9.510 12.625 12.023 1.00 90.25 82 ASP A O 1
ATOM 648 N N . THR A 1 83 ? -10.524 10.657 11.650 1.00 85.38 83 THR A N 1
ATOM 649 C CA . THR A 1 83 ? -10.837 10.874 10.236 1.00 85.38 83 THR A CA 1
ATOM 650 C C . THR A 1 83 ? -12.348 10.963 10.077 1.00 85.38 83 THR A C 1
ATOM 652 O O . THR A 1 83 ? -13.094 10.302 10.793 1.00 85.38 83 THR A O 1
ATOM 655 N N . VAL A 1 84 ? -12.817 11.822 9.171 1.00 78.56 84 VAL A N 1
ATOM 656 C CA . VAL A 1 84 ? -14.258 12.109 9.011 1.00 78.56 84 VAL A CA 1
ATOM 657 C C . VAL A 1 84 ? -14.796 11.556 7.689 1.00 78.56 84 VAL A C 1
ATOM 659 O O . VAL A 1 84 ? -15.980 11.262 7.572 1.00 78.56 84 VAL A O 1
ATOM 662 N N . THR A 1 85 ? -13.927 11.367 6.694 1.00 76.75 85 THR A N 1
ATOM 663 C CA . THR A 1 85 ? -14.289 10.897 5.352 1.00 76.75 85 THR A CA 1
ATOM 664 C C . THR A 1 85 ? -13.130 10.135 4.712 1.00 76.75 85 THR A C 1
ATOM 666 O O . THR A 1 85 ? -11.978 10.501 4.957 1.00 76.75 85 THR A O 1
ATOM 669 N N . PRO A 1 86 ? -13.403 9.163 3.825 1.00 79.06 86 PRO A N 1
ATOM 670 C CA . PRO A 1 86 ? -14.726 8.675 3.408 1.00 79.06 86 PRO A CA 1
ATOM 671 C C . PRO A 1 86 ? -15.355 7.665 4.387 1.00 79.06 86 PRO A C 1
ATOM 673 O O . PRO A 1 86 ? -16.565 7.466 4.353 1.00 79.06 86 PRO A O 1
ATOM 676 N N . ILE A 1 87 ? -14.570 7.075 5.291 1.00 83.94 87 ILE A N 1
ATOM 677 C CA . ILE A 1 87 ? -15.053 6.243 6.401 1.00 83.94 87 ILE A CA 1
ATOM 678 C C . ILE A 1 87 ? -14.488 6.846 7.686 1.00 83.94 87 ILE A C 1
ATOM 680 O O . ILE A 1 87 ? -13.268 6.987 7.775 1.00 83.94 87 ILE A O 1
ATOM 684 N N . PRO A 1 88 ? -15.329 7.220 8.663 1.00 87.31 88 PRO A N 1
ATOM 685 C CA . PRO A 1 88 ? -14.839 7.796 9.898 1.00 87.31 88 PRO A CA 1
ATOM 686 C C . PRO A 1 88 ? -14.139 6.733 10.745 1.00 87.31 88 PRO A C 1
ATOM 688 O O . PRO A 1 88 ? -14.714 5.686 11.049 1.00 87.31 88 PRO A O 1
ATOM 691 N N . LEU A 1 89 ? -12.896 7.013 11.124 1.00 89.38 89 LEU A N 1
ATOM 692 C CA . LEU A 1 89 ? -12.099 6.195 12.034 1.00 89.38 89 LEU A CA 1
ATOM 693 C C . LEU A 1 89 ? -11.600 7.067 13.176 1.00 89.38 89 LEU A C 1
ATOM 695 O O . LEU A 1 89 ? -11.134 8.183 12.940 1.00 89.38 89 LEU A O 1
ATOM 699 N N . THR A 1 90 ? -11.671 6.549 14.397 1.00 94.25 90 THR A N 1
ATOM 700 C CA . THR A 1 90 ? -11.076 7.207 15.560 1.00 94.25 90 THR A CA 1
ATOM 701 C C . THR A 1 90 ? -9.577 6.946 15.625 1.00 94.25 90 THR A C 1
ATOM 703 O O . THR A 1 90 ? -9.076 5.929 15.140 1.00 94.25 90 THR A O 1
ATOM 706 N N . LYS A 1 91 ? -8.832 7.861 16.246 1.00 95.31 91 LYS A N 1
ATOM 707 C CA . LYS A 1 91 ? -7.395 7.698 16.468 1.00 95.31 91 LYS A CA 1
ATOM 708 C C . LYS A 1 91 ? -7.089 6.354 17.141 1.00 95.31 91 LYS A C 1
ATOM 710 O O . LYS A 1 91 ? -7.671 6.008 18.166 1.00 95.31 91 LYS A O 1
ATOM 715 N N . GLY A 1 92 ? -6.124 5.624 16.586 1.00 93.69 92 GLY A N 1
ATOM 716 C CA . GLY A 1 92 ? -5.698 4.304 17.050 1.00 93.69 92 GLY A CA 1
ATOM 717 C C . GLY A 1 92 ? -6.576 3.153 16.555 1.00 93.69 92 GLY A C 1
ATOM 718 O O . GLY A 1 92 ? -6.196 1.994 16.718 1.00 93.69 92 GLY A O 1
ATOM 719 N N . GLN A 1 93 ? -7.719 3.437 15.923 1.00 95.56 93 GLN A N 1
ATOM 720 C CA . GLN A 1 93 ? -8.548 2.403 15.324 1.00 95.56 93 GLN A CA 1
ATOM 721 C C . GLN A 1 93 ? -7.803 1.743 14.165 1.00 95.56 93 GLN A C 1
ATOM 723 O O . GLN A 1 93 ? -7.150 2.405 13.354 1.00 95.56 93 GLN A O 1
ATOM 728 N N . THR A 1 94 ? -7.920 0.418 14.097 1.00 94.88 94 THR A N 1
ATOM 729 C CA . THR A 1 94 ? -7.322 -0.383 13.034 1.00 94.88 94 THR A CA 1
ATOM 730 C C . THR A 1 94 ? -8.377 -0.798 12.024 1.00 94.88 94 THR A C 1
ATOM 732 O O . THR A 1 94 ? -9.513 -1.121 12.375 1.00 94.88 94 THR A O 1
ATOM 735 N N . VAL A 1 95 ? -7.992 -0.826 10.755 1.00 94.56 95 VAL A N 1
ATOM 736 C CA . VAL A 1 95 ? -8.810 -1.379 9.681 1.00 94.56 95 VAL A CA 1
ATOM 737 C C . VAL A 1 95 ? -7.947 -2.260 8.798 1.00 94.56 95 VAL A C 1
ATOM 739 O O . VAL A 1 95 ? -6.798 -1.935 8.510 1.00 94.56 95 VAL A O 1
ATOM 742 N N . THR A 1 96 ? -8.482 -3.410 8.397 1.00 96.00 96 THR A N 1
ATOM 743 C CA . THR A 1 96 ? -7.771 -4.362 7.543 1.00 96.00 96 THR A CA 1
ATOM 744 C C . THR A 1 96 ? -8.530 -4.562 6.248 1.00 96.00 96 THR A C 1
ATOM 746 O O . THR A 1 96 ? -9.726 -4.843 6.259 1.00 96.00 96 THR A O 1
ATOM 749 N N . TYR A 1 97 ? -7.806 -4.474 5.140 1.00 95.44 97 TYR A N 1
ATOM 750 C CA . TYR A 1 97 ? -8.313 -4.748 3.807 1.00 95.44 97 TYR A CA 1
ATOM 751 C C . TYR A 1 97 ? -7.579 -5.929 3.195 1.00 95.44 97 TYR A C 1
ATOM 753 O O . TYR A 1 97 ? -6.396 -6.156 3.453 1.00 95.44 97 TYR A O 1
ATOM 761 N N . THR A 1 98 ? -8.296 -6.669 2.360 1.00 95.69 98 THR A N 1
ATOM 762 C CA . THR A 1 98 ? -7.759 -7.779 1.573 1.00 95.69 98 THR A CA 1
ATOM 763 C C . THR A 1 98 ? -8.113 -7.572 0.109 1.00 95.69 98 THR A C 1
ATOM 765 O O . THR A 1 98 ? -9.068 -6.862 -0.207 1.00 95.69 98 THR A O 1
ATOM 768 N N . ASN A 1 99 ? -7.339 -8.182 -0.789 1.00 92.00 99 ASN A N 1
ATOM 769 C CA . ASN A 1 99 ? -7.565 -8.118 -2.238 1.00 92.00 99 ASN A CA 1
ATOM 770 C C . ASN A 1 99 ? -7.545 -6.693 -2.826 1.00 92.00 99 ASN A C 1
ATOM 772 O O . ASN A 1 99 ? -8.196 -6.422 -3.838 1.00 92.00 99 ASN A O 1
ATOM 776 N N . ALA A 1 100 ? -6.786 -5.781 -2.215 1.00 94.00 100 ALA A N 1
ATOM 777 C CA . ALA A 1 100 ? -6.567 -4.455 -2.777 1.00 94.00 100 ALA A CA 1
ATOM 778 C C . ALA A 1 100 ? -5.574 -4.525 -3.947 1.00 94.00 100 ALA A C 1
ATOM 780 O O . ALA A 1 100 ? -4.777 -5.458 -4.062 1.00 94.00 100 ALA A O 1
ATOM 781 N N . LYS A 1 101 ? -5.617 -3.540 -4.843 1.00 94.06 101 LYS A N 1
ATOM 782 C CA . LYS A 1 101 ? -4.634 -3.404 -5.925 1.00 94.06 101 LYS A CA 1
ATOM 783 C C . LYS A 1 101 ? -4.155 -1.973 -6.007 1.00 94.06 101 LYS A C 1
ATOM 785 O O . LYS A 1 101 ? -4.961 -1.040 -5.987 1.00 94.06 101 LYS A O 1
ATOM 790 N N . ILE A 1 102 ? -2.847 -1.824 -6.148 1.00 93.25 102 ILE A N 1
ATOM 791 C CA . ILE A 1 102 ? -2.170 -0.538 -6.243 1.00 93.25 102 ILE A CA 1
ATOM 792 C C . ILE A 1 102 ? -1.402 -0.519 -7.554 1.00 93.25 102 ILE A C 1
ATOM 794 O O . ILE A 1 102 ? -0.631 -1.428 -7.847 1.00 93.25 102 ILE A O 1
ATOM 798 N N . ARG A 1 103 ? -1.617 0.513 -8.367 1.00 92.00 103 ARG A N 1
ATOM 799 C CA . ARG A 1 103 ? -0.796 0.757 -9.548 1.00 92.00 103 ARG A CA 1
ATOM 800 C C . ARG A 1 103 ? 0.307 1.730 -9.178 1.00 92.00 103 ARG A C 1
ATOM 802 O O . ARG A 1 103 ? 0.016 2.887 -8.882 1.00 92.00 103 ARG A O 1
ATOM 809 N N . VAL A 1 104 ? 1.547 1.270 -9.251 1.00 92.00 104 VAL A N 1
ATOM 810 C CA . VAL A 1 104 ? 2.734 2.119 -9.158 1.00 92.00 104 VAL A CA 1
ATOM 811 C C . VAL A 1 104 ? 3.176 2.519 -10.559 1.00 92.00 104 VAL A C 1
ATOM 813 O O . VAL A 1 104 ? 3.087 1.730 -11.502 1.00 92.00 104 VAL A O 1
ATOM 816 N N . ARG A 1 105 ? 3.603 3.764 -10.723 1.00 90.69 105 ARG A N 1
ATOM 817 C CA . ARG A 1 105 ? 4.088 4.321 -11.986 1.00 90.69 105 ARG A CA 1
ATOM 818 C C . ARG A 1 105 ? 5.443 4.966 -11.752 1.00 90.69 105 ARG A C 1
ATOM 820 O O . ARG A 1 105 ? 5.660 5.576 -10.711 1.00 90.69 105 ARG A O 1
ATOM 827 N N . GLU A 1 106 ? 6.341 4.836 -12.718 1.00 87.75 106 GLU A N 1
ATOM 828 C CA . GLU A 1 106 ? 7.623 5.534 -12.686 1.00 87.75 106 GLU A CA 1
ATOM 829 C C . GLU A 1 106 ? 7.361 7.048 -12.650 1.00 87.75 106 GLU A C 1
ATOM 831 O O . GLU A 1 106 ? 6.614 7.586 -13.468 1.00 87.75 106 GLU A O 1
ATOM 836 N N . LYS A 1 107 ? 7.955 7.748 -11.688 1.00 85.31 107 LYS A N 1
ATOM 837 C CA . LYS A 1 107 ? 7.898 9.206 -11.565 1.00 85.31 107 LYS A CA 1
ATOM 838 C C . LYS A 1 107 ? 9.121 9.838 -12.215 1.00 85.31 107 LYS A C 1
ATOM 840 O O . LYS A 1 107 ? 8.961 10.723 -13.059 1.00 85.31 107 LYS A O 1
ATOM 845 N N . ASP A 1 108 ? 10.304 9.350 -11.850 1.00 81.50 108 ASP A N 1
ATOM 846 C CA . ASP A 1 108 ? 11.600 9.808 -12.349 1.00 81.50 108 ASP A CA 1
ATOM 847 C C . ASP A 1 108 ? 12.521 8.608 -12.593 1.00 81.50 108 ASP A C 1
ATOM 849 O O . ASP A 1 108 ? 12.927 7.915 -11.659 1.00 81.50 108 ASP A O 1
ATOM 853 N N . ARG A 1 109 ? 12.864 8.399 -13.866 1.00 77.25 109 ARG A N 1
ATOM 854 C CA . ARG A 1 109 ? 13.720 7.304 -14.323 1.00 77.25 109 ARG A CA 1
ATOM 855 C C . ARG A 1 109 ? 15.172 7.451 -13.871 1.00 77.25 109 ARG A C 1
ATOM 857 O O . ARG A 1 109 ? 15.818 6.448 -13.596 1.00 77.25 109 ARG A O 1
ATOM 864 N N . ALA A 1 110 ? 15.698 8.675 -13.803 1.00 76.75 110 ALA A N 1
ATOM 865 C CA . ALA A 1 110 ? 17.094 8.910 -13.427 1.00 76.75 110 ALA A CA 1
ATOM 866 C C . ALA A 1 110 ? 17.335 8.628 -11.938 1.00 76.75 110 ALA A C 1
ATOM 868 O O . ALA A 1 110 ? 18.444 8.277 -11.545 1.00 76.75 110 ALA A O 1
ATOM 869 N N . GLN A 1 111 ? 16.287 8.766 -11.123 1.00 77.19 111 GLN A N 1
ATOM 870 C CA . GLN A 1 111 ? 16.332 8.566 -9.674 1.00 77.19 111 GLN A CA 1
ATOM 871 C C . GLN A 1 111 ? 15.665 7.260 -9.216 1.00 77.19 111 GLN A C 1
ATOM 873 O O . GLN A 1 111 ? 15.523 7.063 -8.014 1.00 77.19 111 GLN A O 1
ATOM 878 N N . ASN A 1 112 ? 15.224 6.403 -10.147 1.00 76.31 112 ASN A N 1
ATOM 879 C CA . ASN A 1 112 ? 14.428 5.201 -9.867 1.00 76.31 112 ASN A CA 1
ATOM 880 C C . ASN A 1 112 ? 13.236 5.466 -8.923 1.00 76.31 112 ASN A C 1
ATOM 882 O O . ASN A 1 112 ? 12.943 4.686 -8.021 1.00 76.31 112 ASN A O 1
ATOM 886 N N . LYS A 1 113 ? 12.564 6.611 -9.084 1.00 85.00 113 LYS A N 1
ATOM 887 C CA . LYS A 1 113 ? 11.444 6.990 -8.218 1.00 85.00 113 LYS A CA 1
ATOM 888 C C . LYS A 1 113 ? 10.131 6.531 -8.809 1.00 85.00 113 LYS A C 1
ATOM 890 O O . LYS A 1 113 ? 9.864 6.737 -9.992 1.00 85.00 113 LYS A O 1
ATOM 895 N N . TRP A 1 114 ? 9.267 6.040 -7.937 1.00 89.69 114 TRP A N 1
ATOM 896 C CA . TRP A 1 114 ? 7.940 5.538 -8.258 1.00 89.69 114 TRP A CA 1
ATOM 897 C C . TRP A 1 114 ? 6.882 6.304 -7.464 1.00 89.69 114 TRP A C 1
ATOM 899 O O . TRP A 1 114 ? 7.158 6.876 -6.412 1.00 89.69 114 TRP A O 1
ATOM 909 N N . GLU A 1 115 ? 5.656 6.323 -7.968 1.00 91.38 115 GLU A N 1
ATOM 910 C CA . GLU A 1 115 ? 4.510 6.929 -7.296 1.00 91.38 115 GLU A CA 1
ATOM 911 C C . GLU A 1 115 ? 3.258 6.066 -7.448 1.00 91.38 115 GLU A C 1
ATOM 913 O O . GLU A 1 115 ? 3.114 5.317 -8.417 1.00 91.38 115 GLU A O 1
ATOM 918 N N . ILE A 1 116 ? 2.326 6.183 -6.501 1.00 92.38 116 ILE A N 1
ATOM 919 C CA . ILE A 1 116 ? 1.020 5.531 -6.610 1.00 92.38 116 ILE A CA 1
ATOM 920 C C . ILE A 1 116 ? 0.147 6.320 -7.577 1.00 92.38 116 ILE A C 1
ATOM 922 O O . ILE A 1 116 ? -0.211 7.466 -7.317 1.00 92.38 116 ILE A O 1
ATOM 926 N N . ALA A 1 117 ? -0.229 5.680 -8.679 1.00 89.69 117 ALA A N 1
ATOM 927 C CA . ALA A 1 117 ? -1.108 6.254 -9.687 1.00 89.69 117 ALA A CA 1
ATOM 928 C C . ALA A 1 117 ? -2.582 5.907 -9.444 1.00 89.69 117 ALA A C 1
ATOM 930 O O . ALA A 1 117 ? -3.458 6.720 -9.723 1.00 89.69 117 ALA A O 1
ATOM 931 N N . VAL A 1 118 ? -2.869 4.686 -8.981 1.00 89.50 118 VAL A N 1
ATOM 932 C CA . VAL A 1 118 ? -4.242 4.200 -8.771 1.00 89.50 118 VAL A CA 1
ATOM 933 C C . VAL A 1 118 ? -4.281 3.302 -7.546 1.00 89.50 118 VAL A C 1
ATOM 935 O O . VAL A 1 118 ? -3.409 2.450 -7.380 1.00 89.50 118 VAL A O 1
ATOM 938 N N . VAL A 1 119 ? -5.328 3.445 -6.738 1.00 91.38 119 VAL A N 1
ATOM 939 C CA . VAL A 1 119 ? -5.637 2.544 -5.629 1.00 91.38 119 VAL A CA 1
ATOM 940 C C . VAL A 1 119 ? -7.043 1.988 -5.812 1.00 91.38 119 VAL A C 1
ATOM 942 O O . VAL A 1 119 ? -7.956 2.705 -6.208 1.00 91.38 119 VAL A O 1
ATOM 945 N N . SER A 1 120 ? -7.218 0.699 -5.544 1.00 92.88 120 SER A N 1
ATOM 946 C CA . SER A 1 120 ? -8.515 0.023 -5.580 1.00 92.88 120 SER A CA 1
ATOM 947 C C . SER A 1 120 ? -8.613 -0.994 -4.446 1.00 92.88 120 SER A C 1
ATOM 949 O O . SER A 1 120 ? -7.606 -1.590 -4.060 1.00 92.88 120 SER A O 1
ATOM 951 N N . GLY A 1 121 ? -9.816 -1.184 -3.898 1.00 90.44 121 GLY A N 1
ATOM 952 C CA . GLY A 1 121 ? -10.042 -2.083 -2.760 1.00 90.44 121 GLY A CA 1
ATOM 953 C C . GLY A 1 121 ? -9.634 -1.510 -1.397 1.00 90.44 121 GLY A C 1
ATOM 954 O O . GLY A 1 121 ? -9.590 -2.258 -0.427 1.00 90.44 121 GLY A O 1
ATOM 955 N N . LEU A 1 122 ? -9.365 -0.201 -1.311 1.00 90.38 122 LEU A N 1
ATOM 956 C CA . LEU A 1 122 ? -9.136 0.540 -0.064 1.00 90.38 122 LEU A CA 1
ATOM 957 C C . LEU A 1 122 ? -10.156 1.689 0.040 1.0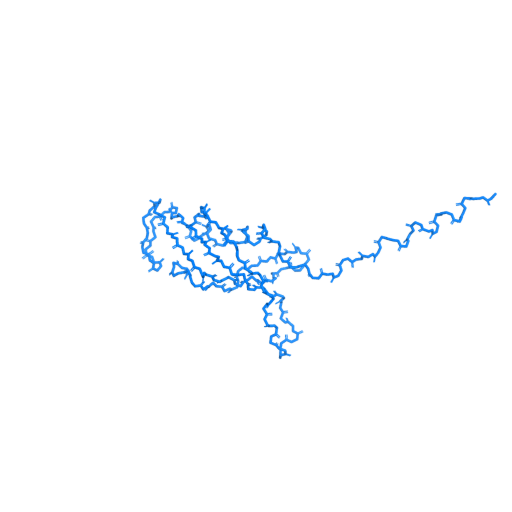0 90.38 122 LEU A C 1
ATOM 959 O O . LEU A 1 122 ? -9.847 2.805 -0.362 1.00 90.38 122 LEU A O 1
ATOM 963 N N . PRO A 1 123 ? -11.380 1.435 0.542 1.00 86.81 123 PRO A N 1
ATOM 964 C CA . PRO A 1 123 ? -12.474 2.413 0.551 1.00 86.81 123 PRO A CA 1
ATOM 965 C C . PRO A 1 123 ? -12.236 3.663 1.404 1.00 86.81 123 PRO A C 1
ATOM 967 O O . PRO A 1 123 ? -13.001 4.608 1.290 1.00 86.81 123 PRO A O 1
ATOM 970 N N . ILE A 1 124 ? -11.214 3.666 2.264 1.00 83.31 124 ILE A N 1
ATOM 971 C CA . ILE A 1 124 ? -10.792 4.840 3.049 1.00 83.31 124 ILE A CA 1
ATOM 972 C C . ILE A 1 124 ? -9.995 5.883 2.237 1.00 83.31 124 ILE A C 1
ATOM 974 O O . ILE A 1 124 ? -9.616 6.909 2.805 1.00 83.31 124 ILE A O 1
ATOM 978 N N . LEU A 1 125 ? -9.676 5.625 0.960 1.00 84.12 125 LEU A N 1
ATOM 979 C CA . LEU A 1 125 ? -8.764 6.449 0.149 1.00 84.12 125 LEU A CA 1
ATOM 980 C C . LEU A 1 125 ? -9.432 7.188 -1.002 1.00 84.12 125 LEU A C 1
ATOM 982 O O . LEU A 1 125 ? -10.431 6.674 -1.547 1.00 84.12 125 LEU A O 1
#